Protein AF-A0A453SWU2-F1 (afdb_monomer_lite)

Secondary structure (DSSP, 8-state):
-HHHHHHHHHHTT--EEEEEEEEE-TT--EEEEEEEEEE-TTS-EEE---EEEE-S---HHHHHHHHHHHHHHTT--GGGEEEEEEE-TTGGGSSSSSS-----TT------SS---------

Sequence (123 aa):
LKVRKHIREEIRDSKFSILVDETCDVAKREQMALVPRFVDEYRILQERFFALIHVTNTKAATLKEVLSSLLSKHAFDVQNLRGQGYDGASNMRGSSMACKLFFLENVHMRIMSTAMLIACNLR

pLDDT: mean 71.84, std 23.85, range [27.28, 93.0]

Structure (mmCIF, N/CA/C/O backbone):
data_AF-A0A453SWU2-F1
#
_entry.id   AF-A0A453SWU2-F1
#
loop_
_atom_site.group_PDB
_atom_site.id
_atom_site.type_symbol
_atom_site.label_atom_id
_atom_site.label_alt_id
_atom_site.label_comp_id
_atom_site.label_asym_id
_atom_site.label_entity_id
_atom_site.label_seq_id
_atom_site.pdbx_PDB_ins_code
_atom_site.Cartn_x
_atom_site.Cartn_y
_atom_site.Cartn_z
_atom_site.occupancy
_atom_site.B_iso_or_equiv
_atom_site.auth_seq_id
_atom_site.auth_comp_id
_atom_site.auth_asym_id
_atom_site.auth_atom_id
_atom_site.pdbx_PDB_model_num
ATOM 1 N N . LEU A 1 1 ? -13.376 3.000 -10.510 1.00 56.94 1 LEU A N 1
ATOM 2 C CA . LEU A 1 1 ? -13.354 4.106 -9.515 1.00 56.94 1 LEU A CA 1
ATOM 3 C C . LEU A 1 1 ? -14.086 3.771 -8.209 1.00 56.94 1 LEU A C 1
ATOM 5 O O . LEU A 1 1 ? -13.529 4.070 -7.163 1.00 56.94 1 LEU A O 1
ATOM 9 N N . LYS A 1 2 ? -15.260 3.113 -8.232 1.00 79.75 2 LYS A N 1
ATOM 10 C CA . LYS A 1 2 ? -16.042 2.802 -7.013 1.00 79.75 2 LYS A CA 1
ATOM 11 C C . LYS A 1 2 ? -15.305 1.927 -5.980 1.00 79.75 2 LYS A C 1
ATOM 13 O O . LYS A 1 2 ? -15.315 2.261 -4.806 1.00 79.75 2 LYS A O 1
ATOM 18 N N . VAL A 1 3 ? -14.595 0.882 -6.419 1.00 87.56 3 VAL A N 1
ATOM 19 C CA . VAL A 1 3 ? -13.926 -0.080 -5.513 1.00 87.56 3 VAL A CA 1
ATOM 20 C C . VAL A 1 3 ? -12.805 0.555 -4.685 1.00 87.56 3 VAL A C 1
ATOM 22 O O . VAL A 1 3 ? -12.779 0.403 -3.474 1.00 87.56 3 VAL A O 1
ATOM 25 N N . ARG A 1 4 ? -11.902 1.330 -5.303 1.00 90.62 4 ARG A N 1
ATOM 26 C CA . ARG A 1 4 ? -10.801 1.987 -4.567 1.00 90.62 4 ARG A CA 1
ATOM 27 C C . ARG A 1 4 ? -11.307 2.985 -3.530 1.00 90.62 4 ARG A C 1
ATOM 29 O O . ARG A 1 4 ? -10.729 3.089 -2.455 1.00 90.62 4 ARG A O 1
ATOM 36 N N . LYS A 1 5 ? -12.383 3.709 -3.858 1.00 90.81 5 LYS A N 1
ATOM 37 C CA . LYS A 1 5 ? -13.029 4.626 -2.917 1.00 90.81 5 LYS A CA 1
ATOM 38 C C . LYS A 1 5 ? -13.641 3.854 -1.748 1.00 90.81 5 LYS A C 1
ATOM 40 O O . LYS A 1 5 ? -13.410 4.235 -0.612 1.00 90.81 5 LYS A O 1
ATOM 45 N N . HIS A 1 6 ? -14.316 2.740 -2.030 1.00 92.19 6 HIS A N 1
ATOM 46 C CA . HIS A 1 6 ? -14.879 1.867 -1.003 1.00 92.19 6 HIS A CA 1
ATOM 47 C C . HIS A 1 6 ? -13.803 1.307 -0.064 1.00 92.19 6 HIS A C 1
ATOM 49 O O . HIS A 1 6 ? -13.915 1.473 1.140 1.00 92.19 6 HIS A O 1
ATOM 55 N N . ILE A 1 7 ? -12.696 0.778 -0.598 1.00 92.19 7 ILE A N 1
ATOM 56 C CA . ILE A 1 7 ? -11.573 0.294 0.226 1.00 92.19 7 ILE A CA 1
ATOM 57 C C . ILE A 1 7 ? -11.006 1.427 1.095 1.00 92.19 7 ILE A C 1
ATOM 59 O O . ILE A 1 7 ? -10.704 1.232 2.269 1.00 92.19 7 ILE A O 1
ATOM 63 N N . ARG A 1 8 ? -10.877 2.643 0.547 1.00 93.00 8 ARG A N 1
ATOM 64 C CA . ARG A 1 8 ? -10.431 3.804 1.328 1.00 93.00 8 ARG A CA 1
ATOM 65 C C . ARG A 1 8 ? -11.417 4.153 2.451 1.00 93.00 8 ARG A C 1
ATOM 67 O O . ARG A 1 8 ? -10.964 4.506 3.539 1.00 93.00 8 ARG A O 1
ATOM 74 N N . GLU A 1 9 ? -12.719 4.055 2.192 1.00 92.25 9 GLU A N 1
ATOM 75 C CA . GLU A 1 9 ? -13.813 4.267 3.154 1.00 92.25 9 GLU A CA 1
ATOM 76 C C . GLU A 1 9 ? -13.955 3.135 4.185 1.00 92.25 9 GLU A C 1
ATOM 78 O O . GLU A 1 9 ? -14.467 3.391 5.272 1.00 92.25 9 GLU A O 1
ATOM 83 N N . GLU A 1 10 ? -13.506 1.916 3.877 1.00 92.56 10 GLU A N 1
ATOM 84 C CA . GLU A 1 10 ? -13.354 0.823 4.850 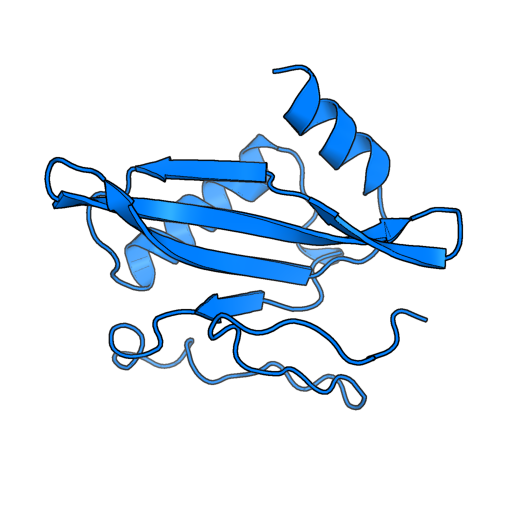1.00 92.56 10 GLU A CA 1
ATOM 85 C C . GLU A 1 10 ? -12.199 1.136 5.816 1.00 92.56 10 GLU A C 1
ATOM 87 O O . GLU A 1 10 ? -12.336 0.973 7.024 1.00 92.56 10 GLU A O 1
ATOM 92 N N . ILE A 1 11 ? -11.077 1.648 5.295 1.00 92.75 11 ILE A N 1
ATOM 93 C CA . ILE A 1 11 ? -9.873 1.940 6.091 1.00 92.75 11 ILE A CA 1
ATOM 94 C C . ILE A 1 11 ? -10.044 3.192 6.960 1.00 92.75 11 ILE A C 1
ATOM 96 O O . ILE A 1 11 ? -9.592 3.206 8.099 1.00 92.75 11 ILE A O 1
ATOM 100 N N . ARG A 1 12 ? -10.679 4.255 6.445 1.00 90.06 12 ARG A N 1
ATOM 101 C CA . ARG A 1 12 ? -10.882 5.541 7.155 1.00 90.06 12 ARG A CA 1
ATOM 102 C C . ARG A 1 12 ? -9.598 6.047 7.835 1.00 90.06 12 ARG A C 1
ATOM 104 O O . ARG A 1 12 ? -8.589 6.244 7.163 1.00 90.06 12 ARG A O 1
ATOM 111 N N . ASP A 1 13 ? -9.614 6.228 9.146 1.00 88.94 13 ASP A N 1
ATOM 112 C CA . ASP A 1 13 ? -8.459 6.678 9.924 1.00 88.94 13 ASP A CA 1
ATOM 113 C C . ASP A 1 13 ? -7.818 5.529 10.716 1.00 88.94 13 ASP A C 1
ATOM 115 O O . ASP A 1 13 ? -6.964 5.744 11.579 1.00 88.94 13 ASP A O 1
ATOM 119 N N . SER A 1 14 ? -8.213 4.287 10.415 1.00 90.12 14 SER A N 1
ATOM 120 C CA . SER A 1 14 ? -7.624 3.098 11.012 1.00 90.12 14 SER A CA 1
ATOM 121 C C . SER A 1 14 ? -6.161 2.969 10.614 1.00 90.12 14 SER A C 1
ATOM 123 O O . SER A 1 14 ? -5.733 3.307 9.507 1.00 90.12 14 SER A O 1
ATOM 125 N N . LYS A 1 15 ? -5.377 2.426 11.541 1.00 90.81 15 LYS A N 1
ATOM 126 C CA . LYS A 1 15 ? -3.988 2.070 11.279 1.00 90.81 15 LYS A CA 1
ATOM 127 C C . LYS A 1 15 ? -3.942 0.907 10.288 1.00 90.81 15 LYS A C 1
ATOM 129 O O . LYS A 1 15 ? -4.710 -0.046 10.406 1.00 90.81 15 LYS A O 1
ATOM 134 N N . PHE A 1 16 ? -3.034 0.986 9.323 1.00 90.62 16 PHE A N 1
ATOM 135 C CA . PHE A 1 16 ? -2.912 -0.012 8.263 1.00 90.62 16 PHE A CA 1
ATOM 136 C C . PHE A 1 16 ? -1.446 -0.294 7.943 1.00 90.62 16 PHE A C 1
ATOM 138 O O . PHE A 1 16 ? -0.560 0.518 8.212 1.00 90.62 16 PHE A O 1
ATOM 145 N N . SER A 1 17 ? -1.178 -1.452 7.359 1.00 91.62 17 SER A N 1
ATOM 146 C CA . SER A 1 17 ? 0.073 -1.751 6.673 1.00 91.62 17 SER A CA 1
ATOM 147 C C . SER A 1 17 ? -0.192 -1.954 5.188 1.00 91.62 17 SER A C 1
ATOM 149 O O . SER A 1 17 ? -1.339 -2.054 4.750 1.00 91.62 17 SER A O 1
ATOM 151 N N . ILE A 1 18 ? 0.868 -1.969 4.394 1.00 88.56 18 ILE A N 1
ATOM 152 C CA . ILE A 1 18 ? 0.779 -2.255 2.965 1.00 88.56 18 ILE A CA 1
ATOM 153 C C . ILE A 1 18 ? 1.649 -3.444 2.612 1.00 88.56 18 ILE A C 1
ATOM 155 O O . ILE A 1 18 ? 2.726 -3.634 3.176 1.00 88.56 18 ILE A O 1
ATOM 159 N N . LEU A 1 19 ? 1.170 -4.212 1.651 1.00 88.19 19 LEU A N 1
ATOM 160 C CA . LEU A 1 19 ? 1.892 -5.285 1.001 1.00 88.19 19 LEU A CA 1
ATOM 161 C C . LEU A 1 19 ? 2.073 -4.863 -0.453 1.00 88.19 19 LEU A C 1
ATOM 163 O O . LEU A 1 19 ? 1.117 -4.438 -1.110 1.00 88.19 19 LEU A O 1
ATOM 167 N N . VAL A 1 20 ? 3.314 -4.906 -0.908 1.00 84.19 20 VAL A N 1
ATOM 168 C CA . VAL A 1 20 ? 3.730 -4.504 -2.241 1.00 84.19 20 VAL A CA 1
ATOM 169 C C . VAL A 1 20 ? 4.376 -5.709 -2.900 1.00 84.19 20 VAL A C 1
ATOM 171 O O . VAL A 1 20 ? 5.257 -6.334 -2.316 1.00 84.19 20 VAL A O 1
ATOM 174 N N . ASP A 1 21 ? 3.923 -6.030 -4.101 1.00 83.25 21 ASP A N 1
ATOM 175 C CA . ASP A 1 21 ? 4.437 -7.160 -4.868 1.00 83.25 21 ASP A CA 1
ATOM 176 C C . ASP A 1 21 ? 4.882 -6.692 -6.254 1.00 83.25 21 ASP A C 1
ATOM 178 O O . ASP A 1 21 ? 4.234 -5.839 -6.874 1.00 83.25 21 ASP A O 1
ATOM 182 N N . GLU A 1 22 ? 6.014 -7.218 -6.705 1.00 82.00 22 GLU A N 1
ATOM 183 C CA . GLU A 1 22 ? 6.603 -6.953 -8.013 1.00 82.00 22 GLU A CA 1
ATOM 184 C C . GLU A 1 22 ? 6.200 -8.078 -8.969 1.00 82.00 22 GLU A C 1
ATOM 186 O O . GLU A 1 22 ? 6.452 -9.254 -8.725 1.00 82.00 22 GLU A O 1
ATOM 191 N N . THR A 1 23 ? 5.582 -7.733 -10.094 1.00 77.50 23 THR A N 1
ATOM 192 C CA . THR A 1 23 ? 5.146 -8.721 -11.084 1.00 77.50 23 THR A CA 1
ATOM 193 C C . THR A 1 23 ? 5.374 -8.213 -12.500 1.00 77.50 23 THR A C 1
ATOM 195 O O . THR A 1 23 ? 5.690 -7.044 -12.705 1.00 77.50 23 THR A O 1
ATOM 198 N N . CYS A 1 24 ? 5.219 -9.076 -13.500 1.00 79.31 24 CYS A N 1
ATOM 199 C CA . CYS A 1 24 ? 5.320 -8.685 -14.899 1.00 79.31 24 CYS A CA 1
ATOM 200 C C . CYS A 1 24 ? 4.126 -9.201 -15.703 1.00 79.31 24 CYS A C 1
ATOM 202 O O . CYS A 1 24 ? 3.590 -10.279 -15.443 1.00 79.31 24 CYS A O 1
AT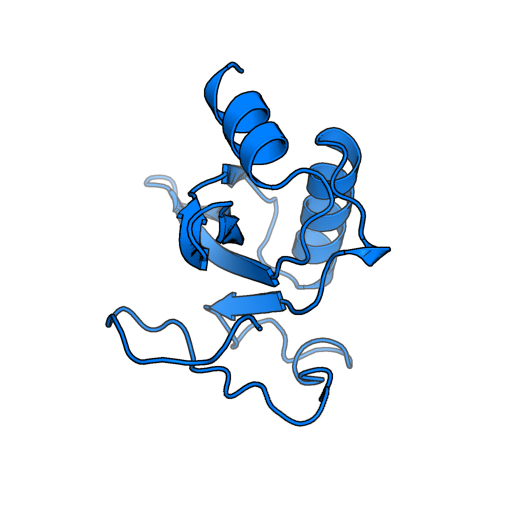OM 204 N N . ASP A 1 25 ? 3.689 -8.408 -16.680 1.00 78.56 25 ASP A N 1
ATOM 205 C CA . ASP A 1 25 ? 2.592 -8.799 -17.562 1.00 78.56 25 ASP A CA 1
ATOM 206 C C . ASP A 1 25 ? 3.041 -9.799 -18.646 1.00 78.56 25 ASP A C 1
ATOM 208 O O . ASP A 1 25 ? 4.218 -10.136 -18.790 1.00 78.56 25 ASP A O 1
ATOM 212 N N . VAL A 1 26 ? 2.093 -10.257 -19.471 1.00 79.69 26 VAL A N 1
ATOM 213 C CA . VAL A 1 26 ? 2.364 -11.185 -20.589 1.00 79.69 26 VAL A CA 1
ATOM 214 C C . VAL A 1 26 ? 3.368 -10.638 -21.614 1.00 79.69 26 VAL A C 1
ATOM 216 O O . VAL A 1 26 ? 3.977 -11.411 -22.351 1.00 79.69 26 VAL A O 1
ATOM 219 N N . ALA A 1 27 ? 3.560 -9.317 -21.658 1.00 82.94 27 ALA A N 1
ATOM 220 C CA . ALA A 1 27 ? 4.523 -8.634 -22.513 1.00 82.94 27 ALA A CA 1
ATOM 221 C C . ALA A 1 27 ? 5.855 -8.341 -21.789 1.00 82.94 27 ALA A C 1
ATOM 223 O O . ALA A 1 27 ? 6.682 -7.601 -22.325 1.00 82.94 27 ALA A O 1
ATOM 224 N N . LYS A 1 28 ? 6.077 -8.933 -20.604 1.00 81.31 28 LYS A N 1
ATOM 225 C CA . LYS A 1 28 ? 7.254 -8.755 -19.736 1.00 81.31 28 LYS A CA 1
ATOM 226 C C . LYS A 1 28 ? 7.461 -7.312 -19.269 1.00 81.31 28 LYS A C 1
ATOM 228 O O . LYS A 1 28 ? 8.594 -6.883 -19.061 1.00 81.31 28 LYS A O 1
ATOM 233 N N . ARG A 1 29 ? 6.383 -6.539 -19.129 1.00 83.62 29 ARG A N 1
ATOM 234 C CA . ARG A 1 29 ? 6.447 -5.189 -18.558 1.00 83.62 29 ARG A CA 1
ATOM 235 C C . ARG A 1 29 ? 6.274 -5.264 -17.055 1.00 83.62 29 ARG A C 1
ATOM 237 O O . ARG A 1 29 ? 5.342 -5.902 -16.575 1.00 83.62 29 ARG A O 1
ATOM 244 N N . GLU A 1 30 ? 7.140 -4.555 -16.346 1.00 84.94 30 GLU A N 1
ATOM 245 C CA . GLU A 1 30 ? 7.138 -4.499 -14.889 1.00 84.94 30 GLU A CA 1
ATOM 246 C C . GLU A 1 30 ? 5.862 -3.838 -14.345 1.00 84.94 30 GLU A C 1
ATOM 248 O O . GLU A 1 30 ? 5.345 -2.840 -14.870 1.00 84.94 30 GLU A O 1
ATOM 253 N N . GLN A 1 31 ? 5.356 -4.400 -13.258 1.00 84.88 31 GLN A N 1
ATOM 254 C CA . GLN A 1 31 ? 4.167 -3.968 -12.548 1.00 84.88 31 GLN A CA 1
ATOM 255 C C . GLN A 1 31 ? 4.381 -4.066 -11.036 1.00 84.88 31 GLN A C 1
ATOM 257 O O . GLN A 1 31 ? 5.151 -4.879 -10.538 1.00 84.88 31 GLN A O 1
ATOM 262 N N . MET A 1 32 ? 3.652 -3.231 -10.304 1.00 85.88 32 MET A N 1
ATOM 263 C CA . MET A 1 32 ? 3.617 -3.206 -8.850 1.00 85.88 32 MET A CA 1
ATOM 264 C C . MET A 1 32 ? 2.173 -3.375 -8.382 1.00 85.88 32 MET A C 1
ATOM 266 O O . MET A 1 32 ? 1.305 -2.568 -8.740 1.00 85.88 32 MET A O 1
ATOM 270 N N . ALA A 1 33 ? 1.913 -4.402 -7.580 1.00 87.62 33 ALA A N 1
ATOM 271 C CA . ALA A 1 33 ? 0.648 -4.578 -6.885 1.00 87.62 33 ALA A CA 1
ATOM 272 C C . ALA A 1 33 ? 0.704 -3.922 -5.498 1.00 87.62 33 ALA A C 1
ATOM 274 O O . ALA A 1 33 ? 1.724 -3.974 -4.819 1.00 87.62 33 ALA A O 1
ATOM 2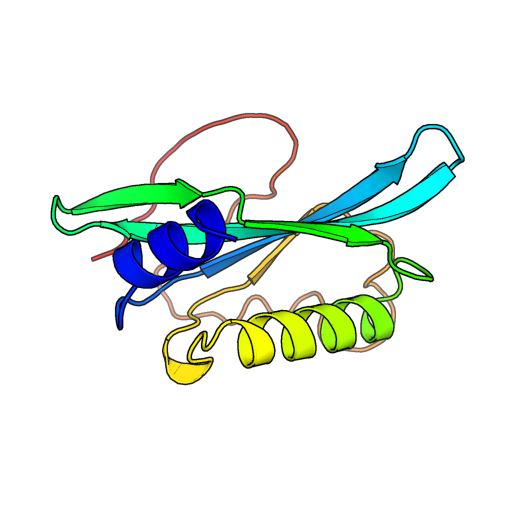75 N N . LEU A 1 34 ? -0.401 -3.306 -5.074 1.00 89.25 34 LEU A N 1
ATOM 276 C CA . LEU A 1 34 ? -0.580 -2.756 -3.733 1.00 89.25 34 LEU A CA 1
ATOM 277 C C . LEU A 1 34 ? -1.797 -3.393 -3.065 1.00 89.25 34 LEU A C 1
ATOM 279 O O . LEU A 1 34 ? -2.915 -3.326 -3.591 1.00 89.25 34 LEU A O 1
ATOM 283 N N . VAL A 1 35 ? -1.584 -3.914 -1.861 1.00 89.81 35 VAL A N 1
ATOM 284 C CA . VAL A 1 35 ? -2.614 -4.508 -1.010 1.00 89.81 35 VAL A CA 1
ATOM 285 C C . VAL A 1 35 ? -2.516 -3.904 0.397 1.00 89.81 35 VAL A C 1
ATOM 287 O O . VAL A 1 35 ? -1.623 -4.265 1.165 1.00 89.81 35 VAL A O 1
ATOM 290 N N . PRO A 1 36 ? -3.397 -2.960 0.771 1.00 92.06 36 PRO A N 1
ATOM 291 C CA . PRO A 1 36 ? -3.537 -2.528 2.152 1.00 92.06 36 PRO A CA 1
ATOM 292 C C . PRO A 1 36 ? -4.075 -3.656 3.034 1.00 92.06 36 PRO A C 1
ATOM 294 O O . PRO A 1 36 ? -5.001 -4.381 2.657 1.00 92.06 36 PRO A O 1
ATOM 297 N N . ARG A 1 37 ? -3.509 -3.746 4.234 1.00 92.31 37 ARG A N 1
ATOM 298 C CA . ARG A 1 37 ? -3.874 -4.672 5.298 1.00 92.31 37 ARG A CA 1
ATOM 299 C C . ARG A 1 37 ? -4.277 -3.873 6.533 1.00 92.31 37 ARG A C 1
ATOM 301 O O . ARG A 1 37 ? -3.498 -3.058 7.024 1.00 92.31 37 ARG A O 1
ATOM 308 N N . PHE A 1 38 ? -5.491 -4.074 7.025 1.00 90.81 38 PHE A N 1
ATOM 309 C CA . PHE A 1 38 ? -6.076 -3.266 8.100 1.00 90.81 38 PHE A CA 1
ATOM 310 C C . PHE A 1 38 ? -7.086 -4.077 8.912 1.00 90.81 38 PHE A C 1
ATOM 312 O O . PHE A 1 38 ? -7.425 -5.196 8.538 1.00 90.81 38 PHE A O 1
ATOM 319 N N . VAL A 1 39 ? -7.553 -3.527 10.032 1.00 88.75 39 VAL A N 1
ATOM 320 C CA . VAL A 1 39 ? -8.692 -4.090 10.770 1.00 88.75 39 VAL A CA 1
ATOM 321 C C . VAL A 1 39 ? -9.945 -3.339 10.395 1.00 88.75 39 VAL A C 1
ATOM 323 O O . VAL A 1 39 ? -9.942 -2.106 10.418 1.00 88.75 39 VAL A O 1
ATOM 326 N N . ASP A 1 40 ? -11.007 -4.071 10.096 1.00 89.38 40 ASP A N 1
ATOM 327 C CA . ASP A 1 40 ? -12.330 -3.483 9.943 1.00 89.38 40 ASP A CA 1
ATOM 328 C C . ASP A 1 40 ? -13.014 -3.181 11.292 1.00 89.38 40 ASP A C 1
ATOM 330 O O . ASP A 1 40 ? -12.485 -3.410 12.384 1.00 89.38 40 ASP A O 1
ATOM 334 N N . GLU A 1 41 ? -14.232 -2.650 11.215 1.00 88.69 41 GLU A N 1
ATOM 335 C CA . GLU A 1 41 ? -15.064 -2.336 12.380 1.00 88.69 41 GLU A CA 1
ATOM 336 C C . GLU A 1 41 ? -15.434 -3.568 13.228 1.00 88.69 41 GLU A C 1
ATOM 338 O O . GLU A 1 41 ? -15.687 -3.438 14.427 1.00 88.69 41 GLU A O 1
ATOM 343 N N . TYR A 1 42 ? -15.395 -4.770 12.643 1.00 90.44 42 TYR A N 1
ATOM 344 C CA . TYR A 1 42 ? -15.682 -6.044 13.308 1.00 90.44 42 TYR A CA 1
ATOM 345 C C . TYR A 1 42 ? -14.442 -6.673 13.948 1.00 90.44 42 TYR A C 1
ATOM 347 O O . TYR A 1 42 ? -14.498 -7.801 14.438 1.00 90.44 42 TYR A O 1
ATOM 355 N N . ARG A 1 43 ? -13.323 -5.941 13.985 1.00 85.62 43 ARG A N 1
ATOM 356 C CA . ARG A 1 43 ? -12.029 -6.414 14.487 1.00 85.62 43 ARG A CA 1
ATOM 357 C C . ARG A 1 43 ? -11.429 -7.560 13.668 1.00 85.62 43 ARG A C 1
ATOM 359 O O . ARG A 1 43 ? -10.607 -8.322 14.181 1.00 85.62 43 ARG A O 1
ATOM 366 N N . ILE A 1 44 ? -11.817 -7.681 12.401 1.00 88.31 44 ILE A N 1
ATOM 367 C CA . ILE A 1 44 ? -11.315 -8.709 11.495 1.00 88.31 44 ILE A CA 1
ATOM 368 C C . ILE A 1 44 ? -10.208 -8.110 10.633 1.00 88.31 44 ILE A C 1
ATOM 370 O O . ILE A 1 44 ? -10.318 -7.006 10.098 1.00 88.31 44 ILE A O 1
ATOM 374 N N . LEU A 1 45 ? -9.115 -8.859 10.511 1.00 86.69 45 LEU A N 1
ATOM 375 C CA . LEU A 1 45 ? -8.030 -8.541 9.598 1.00 86.69 45 LEU A CA 1
ATOM 376 C C . LEU A 1 45 ? -8.531 -8.637 8.151 1.00 86.69 45 LEU A C 1
ATOM 378 O O . LEU A 1 45 ? -8.887 -9.718 7.686 1.00 86.69 45 LEU A O 1
ATOM 382 N N . GLN A 1 46 ? -8.491 -7.520 7.436 1.00 91.31 46 GLN A N 1
ATOM 383 C CA . GLN A 1 46 ? -8.825 -7.425 6.023 1.00 91.31 46 GLN A CA 1
ATOM 384 C C . GLN A 1 46 ? -7.573 -7.159 5.191 1.00 91.31 46 GLN A C 1
ATOM 386 O O . GLN A 1 46 ? -6.724 -6.337 5.541 1.00 91.31 46 GLN A O 1
ATOM 391 N N . GLU A 1 47 ? -7.499 -7.827 4.045 1.00 90.62 47 GLU A N 1
ATOM 392 C CA . GLU A 1 47 ? -6.524 -7.581 2.986 1.00 90.62 47 GLU A CA 1
ATOM 393 C C . GLU A 1 47 ? -7.314 -7.270 1.712 1.00 90.62 47 GLU A C 1
ATOM 395 O O . GLU A 1 47 ? -8.170 -8.049 1.285 1.00 90.62 47 GLU A O 1
ATOM 400 N N . ARG A 1 48 ? -7.091 -6.090 1.125 1.00 91.50 48 ARG A N 1
ATOM 401 C CA . ARG A 1 48 ? -7.861 -5.623 -0.037 1.00 91.50 48 ARG A CA 1
ATOM 402 C C . ARG A 1 48 ? -6.928 -5.311 -1.190 1.00 91.50 48 ARG A C 1
ATOM 404 O O . ARG A 1 48 ? -6.106 -4.408 -1.092 1.00 91.50 48 ARG A O 1
ATOM 411 N N . PHE A 1 49 ? -7.078 -6.008 -2.313 1.00 90.25 49 PHE A N 1
ATOM 412 C CA . PHE A 1 49 ? -6.358 -5.632 -3.524 1.00 90.25 49 PHE A CA 1
ATOM 413 C C . PHE A 1 49 ? -6.781 -4.228 -3.970 1.00 90.25 49 PHE A C 1
ATOM 415 O O . PHE A 1 49 ? -7.957 -3.972 -4.235 1.00 90.25 49 PHE A O 1
ATOM 422 N N . PHE A 1 50 ? -5.818 -3.311 -4.044 1.00 91.50 50 PHE A N 1
ATOM 423 C CA . PHE A 1 50 ? -6.102 -1.899 -4.272 1.00 91.50 50 PHE A CA 1
ATOM 424 C C . PHE A 1 50 ? -5.736 -1.448 -5.684 1.00 91.50 50 PHE A C 1
ATOM 426 O O . PHE A 1 50 ? -6.520 -0.772 -6.370 1.00 91.50 50 PHE A O 1
ATOM 433 N N . ALA A 1 51 ? -4.534 -1.804 -6.135 1.00 89.62 51 ALA A N 1
ATOM 434 C CA . ALA A 1 51 ? -4.047 -1.416 -7.446 1.00 89.62 51 ALA A CA 1
ATOM 435 C C . ALA A 1 51 ? -2.986 -2.380 -7.974 1.00 89.62 51 ALA A C 1
ATOM 437 O O . ALA A 1 51 ? -2.195 -2.912 -7.208 1.00 89.62 51 ALA A O 1
ATOM 438 N N . LEU A 1 52 ? -2.951 -2.509 -9.299 1.00 88.19 52 LEU A N 1
ATOM 439 C CA . LEU A 1 52 ? -1.828 -3.023 -10.074 1.00 88.19 52 LEU A CA 1
ATOM 440 C C . LEU A 1 52 ? -1.410 -1.901 -11.023 1.00 88.19 52 LEU A C 1
ATOM 442 O O . LEU A 1 52 ? -2.261 -1.320 -11.706 1.00 88.19 52 LEU A O 1
ATOM 446 N N . ILE A 1 53 ? -0.140 -1.521 -10.978 1.00 89.00 53 ILE A N 1
ATOM 447 C CA . ILE A 1 53 ? 0.371 -0.309 -11.621 1.00 89.00 53 ILE A CA 1
ATOM 448 C C . ILE A 1 53 ? 1.575 -0.682 -12.458 1.00 89.00 53 ILE A C 1
ATOM 450 O O . ILE A 1 53 ? 2.500 -1.299 -11.950 1.00 89.00 53 ILE A O 1
ATOM 454 N N . HIS A 1 54 ? 1.586 -0.265 -13.719 1.00 89.00 54 HIS A N 1
ATOM 455 C CA . HIS A 1 54 ? 2.782 -0.383 -14.541 1.00 89.00 54 HIS A CA 1
ATOM 456 C C . HIS A 1 54 ? 3.872 0.549 -14.024 1.00 89.00 54 HIS A C 1
ATOM 458 O O . HIS A 1 54 ? 3.640 1.746 -13.836 1.00 89.00 54 HIS A O 1
ATOM 464 N N . VAL A 1 55 ? 5.062 -0.006 -13.835 1.00 86.94 55 VAL A N 1
ATOM 465 C CA . VAL A 1 55 ? 6.256 0.739 -13.445 1.00 86.94 55 VAL A CA 1
ATOM 466 C C . VAL A 1 55 ? 7.293 0.617 -14.550 1.00 86.94 55 VAL A C 1
ATOM 468 O O . VAL A 1 55 ? 7.308 -0.342 -15.315 1.00 86.94 55 VAL A O 1
ATOM 471 N N . THR A 1 56 ? 8.156 1.619 -14.680 1.00 87.12 56 THR A N 1
ATOM 472 C CA . THR A 1 56 ? 9.201 1.592 -15.714 1.00 87.12 56 THR A CA 1
ATOM 473 C C . THR A 1 56 ? 10.296 0.580 -15.391 1.00 87.12 56 THR A C 1
ATOM 475 O O . THR A 1 56 ? 10.978 0.108 -16.293 1.00 87.12 56 THR A O 1
ATOM 478 N N . ASN A 1 57 ? 10.490 0.281 -14.106 1.00 81.38 57 ASN A N 1
ATOM 479 C CA . ASN A 1 57 ? 11.401 -0.726 -13.581 1.00 81.38 57 ASN A CA 1
ATOM 480 C C . ASN A 1 57 ? 11.051 -1.024 -12.109 1.00 81.38 57 ASN A C 1
ATOM 482 O O . ASN A 1 57 ? 10.379 -0.224 -11.456 1.00 81.38 57 ASN A O 1
ATOM 486 N N . THR A 1 58 ? 11.568 -2.131 -11.580 1.00 77.44 58 THR A N 1
ATOM 487 C CA . THR A 1 58 ? 11.393 -2.573 -10.185 1.00 77.44 58 THR A CA 1
ATOM 488 C C . THR A 1 58 ? 12.493 -2.082 -9.236 1.00 77.44 58 THR A C 1
ATOM 490 O O . THR A 1 58 ? 12.742 -2.657 -8.179 1.00 77.44 58 THR A O 1
ATOM 493 N N . LYS A 1 59 ? 13.203 -0.996 -9.570 1.00 80.12 59 LYS A N 1
ATOM 494 C CA . LYS A 1 59 ? 14.177 -0.421 -8.631 1.00 80.12 59 LYS A CA 1
ATOM 495 C C . LYS A 1 59 ? 13.438 0.217 -7.460 1.00 80.12 59 LYS A C 1
ATOM 497 O O . LYS A 1 59 ? 12.446 0.924 -7.645 1.00 80.12 59 LYS A O 1
ATOM 502 N N . ALA A 1 60 ? 14.011 0.080 -6.266 1.00 76.94 60 ALA A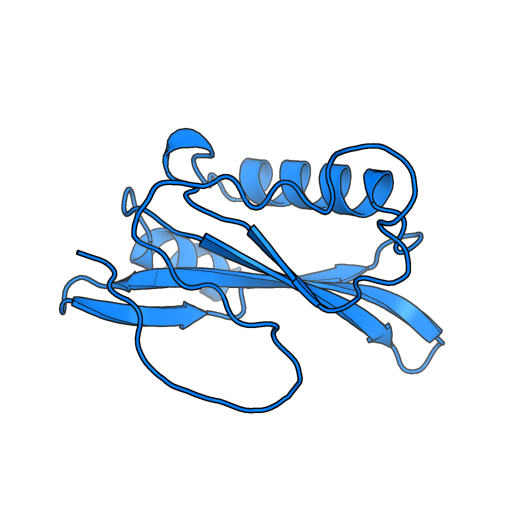 N 1
ATOM 503 C CA . ALA A 1 60 ? 13.450 0.609 -5.022 1.00 76.94 60 ALA A CA 1
ATOM 504 C C . ALA A 1 60 ? 13.044 2.096 -5.105 1.00 76.94 60 ALA A C 1
ATOM 506 O O . ALA A 1 60 ? 11.999 2.481 -4.586 1.00 76.94 60 ALA A O 1
ATOM 507 N N . ALA A 1 61 ? 13.838 2.934 -5.785 1.00 81.06 61 ALA A N 1
ATOM 508 C CA . ALA A 1 61 ? 13.527 4.355 -5.964 1.00 81.06 61 ALA A CA 1
ATOM 509 C C . ALA A 1 61 ? 12.229 4.572 -6.761 1.00 81.06 61 ALA A C 1
ATOM 511 O O . ALA A 1 61 ? 11.348 5.303 -6.312 1.00 81.06 61 ALA A O 1
ATOM 512 N N . THR A 1 62 ? 12.078 3.880 -7.895 1.00 83.75 62 THR A N 1
ATOM 513 C CA . THR A 1 62 ? 10.883 3.966 -8.743 1.00 83.75 62 THR A CA 1
ATOM 514 C C . THR A 1 62 ? 9.649 3.443 -8.010 1.00 83.75 62 THR A C 1
ATOM 516 O O . THR A 1 62 ? 8.617 4.112 -8.005 1.00 83.75 62 THR A O 1
ATOM 519 N N . LEU A 1 63 ? 9.754 2.303 -7.321 1.00 83.00 63 LEU A N 1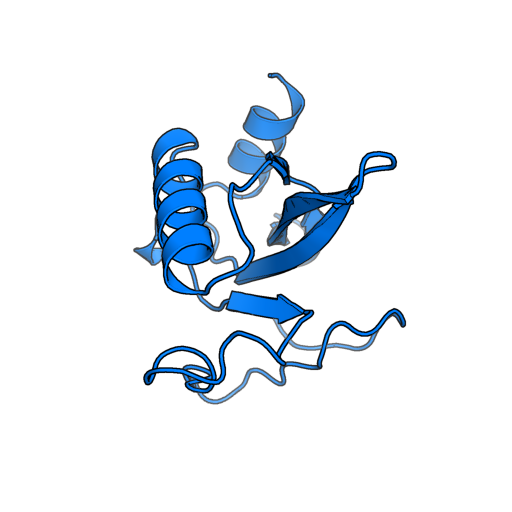
ATOM 520 C CA . LEU A 1 63 ? 8.640 1.747 -6.544 1.00 83.00 63 LEU A CA 1
ATOM 521 C C . LEU A 1 63 ? 8.207 2.689 -5.415 1.00 83.00 63 LEU A C 1
ATOM 523 O O . LEU A 1 63 ? 7.015 2.943 -5.243 1.00 83.00 63 LEU A O 1
ATOM 527 N N . LYS A 1 64 ? 9.163 3.282 -4.691 1.00 84.56 64 LYS A N 1
ATOM 528 C CA . LYS A 1 64 ? 8.884 4.241 -3.614 1.00 84.56 64 LYS A CA 1
ATOM 529 C C . LYS A 1 64 ? 8.168 5.490 -4.125 1.00 84.56 64 LYS A C 1
ATOM 531 O O . LYS A 1 64 ? 7.218 5.947 -3.486 1.00 84.56 64 LYS A O 1
ATOM 536 N N . GLU A 1 65 ? 8.614 6.057 -5.241 1.00 87.62 65 GLU A N 1
ATOM 537 C CA . GLU A 1 65 ? 7.985 7.237 -5.844 1.00 87.62 65 GLU A CA 1
ATOM 538 C C . GLU A 1 65 ? 6.553 6.938 -6.294 1.00 87.62 65 GLU A C 1
ATOM 540 O O . GLU A 1 65 ? 5.623 7.669 -5.942 1.00 87.62 65 GLU A O 1
ATOM 545 N N . VAL A 1 66 ? 6.359 5.823 -7.004 1.00 89.00 66 VAL A N 1
ATOM 546 C CA . VAL A 1 66 ? 5.038 5.382 -7.469 1.00 89.00 66 VAL A CA 1
ATOM 547 C C . VAL A 1 66 ? 4.108 5.116 -6.287 1.00 89.00 66 VAL A C 1
ATOM 549 O O . VAL A 1 66 ? 2.963 5.572 -6.296 1.00 89.00 66 VAL A O 1
ATOM 552 N N . LEU A 1 67 ? 4.594 4.443 -5.243 1.00 88.69 67 LEU A N 1
ATOM 553 C CA . LEU A 1 67 ? 3.830 4.175 -4.031 1.00 88.69 67 LEU A CA 1
ATOM 554 C C . LEU A 1 67 ? 3.433 5.474 -3.317 1.00 88.69 67 LEU A C 1
ATOM 556 O O . LEU A 1 67 ? 2.267 5.651 -2.972 1.00 88.69 67 LEU A O 1
ATOM 560 N N . SER A 1 68 ? 4.374 6.403 -3.136 1.00 89.00 68 SER A N 1
ATOM 561 C CA . SER A 1 68 ? 4.121 7.685 -2.459 1.00 89.00 68 SER A CA 1
ATOM 562 C C . SER A 1 68 ? 3.086 8.521 -3.214 1.00 89.00 68 SER A C 1
ATOM 564 O O . SER A 1 68 ? 2.163 9.078 -2.613 1.00 89.00 68 SER A O 1
ATOM 566 N N . SER A 1 69 ? 3.194 8.552 -4.545 1.00 91.38 69 SER A N 1
ATOM 567 C CA . SER A 1 69 ? 2.225 9.202 -5.429 1.00 91.38 69 SER A CA 1
ATOM 568 C C . SER A 1 69 ? 0.843 8.553 -5.327 1.00 91.38 69 SER A C 1
ATOM 570 O O . SER A 1 69 ? -0.167 9.246 -5.197 1.00 91.38 69 SER A O 1
ATOM 572 N N . LEU A 1 70 ? 0.778 7.219 -5.305 1.00 91.06 70 LEU A N 1
ATOM 573 C CA . LEU A 1 70 ? -0.477 6.481 -5.213 1.00 91.06 70 LEU A CA 1
ATOM 574 C C . LEU A 1 70 ? -1.187 6.684 -3.868 1.00 91.06 70 LEU A C 1
ATOM 576 O O . LEU A 1 70 ? -2.398 6.912 -3.856 1.00 91.06 70 LEU A O 1
ATOM 580 N N . LEU A 1 71 ? -0.451 6.618 -2.755 1.00 90.75 71 LEU A N 1
ATOM 581 C CA . LEU A 1 71 ? -0.999 6.852 -1.417 1.00 90.75 71 LEU A CA 1
ATOM 582 C C . LEU A 1 71 ? -1.566 8.271 -1.314 1.00 90.75 71 LEU A C 1
ATOM 584 O O . LEU A 1 71 ? -2.718 8.443 -0.915 1.00 90.75 71 LEU A O 1
ATOM 588 N N . SER A 1 72 ? -0.807 9.264 -1.787 1.00 91.06 72 SER A N 1
ATOM 589 C CA . SER A 1 72 ? -1.229 10.669 -1.805 1.00 91.06 72 SER A CA 1
ATOM 590 C C . SER A 1 72 ? -2.469 10.879 -2.679 1.00 91.06 72 SER A C 1
ATOM 592 O O . SER A 1 72 ? -3.451 11.478 -2.245 1.00 91.06 72 SER A O 1
ATOM 594 N N . LYS A 1 73 ? -2.479 10.312 -3.893 1.00 92.44 73 LYS A N 1
ATOM 595 C CA . LYS A 1 73 ? -3.602 10.396 -4.841 1.00 92.44 73 LYS A CA 1
ATOM 596 C C . LYS A 1 73 ? -4.901 9.817 -4.283 1.00 92.44 73 LYS A C 1
ATOM 598 O O . LYS A 1 73 ? -5.985 10.253 -4.668 1.00 92.44 73 LYS A O 1
ATOM 603 N N . HIS A 1 74 ? -4.800 8.816 -3.416 1.00 91.12 74 HIS A N 1
ATOM 604 C CA . HIS A 1 74 ? -5.946 8.141 -2.820 1.00 91.12 74 HIS A CA 1
ATOM 605 C C . HIS A 1 74 ? -6.204 8.546 -1.363 1.00 91.12 74 HIS A C 1
ATOM 607 O O . HIS A 1 74 ? -6.992 7.888 -0.687 1.00 91.12 74 HIS A O 1
ATOM 613 N N . ALA A 1 75 ? -5.597 9.649 -0.909 1.00 90.50 75 ALA A N 1
ATOM 614 C CA . ALA A 1 75 ? -5.780 10.224 0.421 1.00 90.50 75 ALA A CA 1
ATOM 615 C C . ALA A 1 75 ? -5.504 9.233 1.566 1.00 90.50 75 ALA A C 1
ATOM 617 O O . ALA A 1 75 ? -6.184 9.253 2.596 1.00 90.50 75 ALA A O 1
ATOM 618 N N . PHE A 1 76 ? -4.535 8.334 1.383 1.00 89.19 76 PHE A N 1
ATOM 619 C CA . PHE A 1 76 ? -4.004 7.539 2.482 1.00 89.19 76 PHE A CA 1
ATOM 620 C C . PHE A 1 76 ? -3.129 8.419 3.362 1.00 89.19 76 PHE A C 1
ATOM 622 O O . PHE A 1 76 ? -2.171 9.025 2.884 1.00 89.19 76 PHE A O 1
ATOM 629 N N . ASP A 1 77 ? -3.445 8.457 4.651 1.00 87.81 77 ASP A N 1
ATOM 630 C CA . ASP A 1 77 ? -2.617 9.164 5.614 1.00 87.81 77 ASP A CA 1
ATOM 631 C C . ASP A 1 77 ? -1.392 8.315 5.975 1.00 87.81 77 ASP A C 1
ATOM 633 O O . ASP A 1 77 ? -1.501 7.232 6.556 1.00 87.81 77 ASP A O 1
ATOM 637 N N . VAL A 1 78 ? -0.208 8.825 5.642 1.00 84.12 78 VAL A N 1
ATOM 638 C CA . VAL A 1 78 ? 1.073 8.181 5.952 1.00 84.12 78 VAL A CA 1
ATOM 639 C C . VAL A 1 78 ? 1.304 8.099 7.469 1.00 84.12 78 VAL A C 1
ATOM 641 O O . VAL A 1 78 ? 1.980 7.181 7.921 1.00 84.12 78 VAL A O 1
ATOM 644 N N . GLN A 1 79 ? 0.680 8.961 8.282 1.00 88.12 79 GLN A N 1
ATOM 645 C CA . GLN A 1 79 ? 0.723 8.873 9.753 1.00 88.12 79 GLN A CA 1
ATOM 646 C C . GLN A 1 79 ? -0.033 7.648 10.304 1.00 88.12 79 GLN A C 1
ATOM 648 O O . GLN A 1 79 ? 0.171 7.214 11.447 1.00 88.12 79 GLN A O 1
ATOM 653 N N . ASN A 1 80 ? -0.923 7.069 9.496 1.00 88.88 80 ASN A N 1
ATOM 654 C CA . ASN A 1 80 ? -1.653 5.845 9.819 1.00 88.88 80 ASN A CA 1
ATOM 655 C C . ASN A 1 80 ? -0.962 4.580 9.290 1.00 88.88 80 ASN A C 1
ATOM 657 O O . ASN A 1 80 ? -1.340 3.477 9.695 1.00 88.88 80 ASN A O 1
ATOM 661 N N . LEU A 1 81 ? 0.083 4.725 8.471 1.00 88.19 81 LEU A N 1
ATOM 662 C CA . LEU A 1 81 ? 0.872 3.612 7.958 1.00 88.19 81 LEU A CA 1
ATOM 663 C C . LEU A 1 81 ? 1.794 3.054 9.053 1.00 88.19 81 LEU A C 1
ATOM 665 O O . LEU A 1 81 ? 2.666 3.746 9.574 1.00 88.19 81 LEU A O 1
ATOM 669 N N . ARG A 1 82 ? 1.613 1.779 9.402 1.00 88.88 82 ARG A N 1
ATOM 670 C CA . ARG A 1 82 ? 2.370 1.087 10.461 1.00 88.88 82 ARG A CA 1
ATOM 671 C C . ARG A 1 82 ? 3.474 0.178 9.951 1.00 88.88 82 ARG A C 1
ATOM 673 O O . ARG A 1 82 ? 4.388 -0.136 10.703 1.00 88.88 82 ARG A O 1
ATOM 680 N N . GLY A 1 83 ? 3.399 -0.252 8.699 1.00 84.25 83 GLY A N 1
ATOM 681 C CA . GLY A 1 83 ? 4.373 -1.179 8.143 1.00 84.25 83 GLY A CA 1
ATOM 682 C C . GLY A 1 83 ? 4.224 -1.344 6.643 1.00 84.25 83 GLY A C 1
ATOM 683 O O . GLY A 1 83 ? 3.171 -1.054 6.074 1.00 84.25 83 GLY A O 1
ATOM 684 N N . GLN A 1 84 ? 5.299 -1.805 6.015 1.00 81.75 84 GLN A N 1
ATOM 685 C CA . GLN A 1 84 ? 5.369 -2.074 4.585 1.00 81.75 84 GLN A CA 1
ATOM 686 C C . GLN A 1 84 ? 6.053 -3.432 4.396 1.00 81.75 84 GLN A C 1
ATOM 688 O O . GLN A 1 84 ? 7.131 -3.646 4.949 1.00 81.75 84 GLN A O 1
ATOM 693 N N . GLY A 1 85 ? 5.423 -4.340 3.655 1.00 82.94 85 GLY A N 1
ATOM 694 C CA . GLY A 1 85 ? 5.992 -5.621 3.240 1.00 82.94 85 GLY A CA 1
ATOM 695 C C . GLY A 1 85 ? 6.2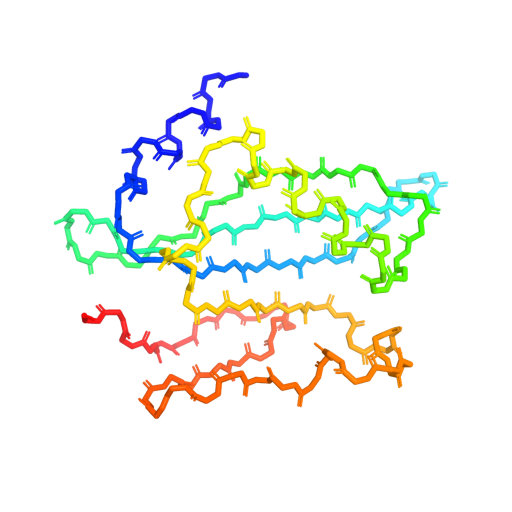01 -5.633 1.730 1.00 82.94 85 GLY A C 1
ATOM 696 O O . GLY A 1 85 ? 5.313 -5.199 1.006 1.00 82.94 85 GLY A O 1
ATOM 697 N N . TYR A 1 86 ? 7.358 -6.109 1.275 1.00 77.31 86 TYR A N 1
ATOM 698 C CA . TYR A 1 86 ? 7.722 -6.198 -0.141 1.00 77.31 86 TYR A CA 1
ATOM 699 C C . TYR A 1 86 ? 8.109 -7.647 -0.468 1.00 77.31 86 TYR A C 1
ATOM 701 O O . TYR A 1 86 ? 8.995 -8.184 0.204 1.00 77.31 86 TYR A O 1
ATOM 709 N N . ASP A 1 87 ? 7.464 -8.274 -1.454 1.00 68.94 87 ASP A N 1
ATOM 710 C CA . ASP A 1 87 ? 7.855 -9.596 -1.972 1.00 68.94 87 ASP A CA 1
ATOM 711 C C . ASP A 1 87 ? 8.672 -9.404 -3.261 1.00 68.94 87 ASP A C 1
ATOM 713 O O . ASP A 1 87 ? 8.212 -8.755 -4.192 1.00 68.94 87 ASP A O 1
ATOM 717 N N . GLY A 1 88 ? 9.941 -9.839 -3.270 1.00 55.81 88 GLY A N 1
ATOM 718 C CA . GLY A 1 88 ? 10.911 -9.481 -4.331 1.00 55.81 88 GLY A CA 1
ATOM 719 C C . GLY A 1 88 ? 12.282 -8.964 -3.853 1.00 55.81 88 GLY A C 1
ATOM 720 O O . GLY A 1 88 ? 12.973 -8.227 -4.555 1.00 55.81 88 GLY A O 1
ATOM 721 N N . ALA A 1 89 ? 12.723 -9.348 -2.648 1.00 49.72 89 ALA A N 1
ATOM 722 C CA . ALA A 1 89 ? 13.918 -8.844 -1.948 1.00 49.72 89 ALA A CA 1
ATOM 723 C C . ALA A 1 89 ? 15.307 -9.140 -2.593 1.00 49.72 89 ALA A C 1
ATOM 725 O O . ALA A 1 89 ? 16.326 -9.196 -1.893 1.00 49.72 89 ALA A O 1
ATOM 726 N N . SER A 1 90 ? 15.404 -9.317 -3.913 1.00 47.34 90 SER A N 1
ATOM 727 C CA . SER A 1 90 ? 16.683 -9.340 -4.638 1.00 47.34 90 SER A CA 1
ATOM 728 C C . SER A 1 90 ? 17.123 -7.947 -5.108 1.00 47.34 90 SER A C 1
ATOM 730 O O . SER A 1 90 ? 18.307 -7.632 -4.989 1.00 47.34 90 SER A O 1
ATOM 732 N N . ASN A 1 91 ? 16.203 -7.076 -5.547 1.00 45.22 91 ASN A N 1
ATOM 733 C CA . ASN A 1 91 ? 16.550 -5.782 -6.165 1.00 45.22 91 ASN A CA 1
ATOM 734 C C . ASN A 1 91 ? 16.598 -4.585 -5.206 1.00 45.22 91 ASN A C 1
ATOM 736 O O . ASN A 1 91 ? 17.101 -3.520 -5.567 1.00 45.22 91 ASN A O 1
ATOM 740 N N . MET A 1 92 ? 16.174 -4.754 -3.954 1.00 47.16 92 MET A N 1
ATOM 741 C CA . MET A 1 92 ? 16.282 -3.707 -2.935 1.00 47.16 92 MET A CA 1
ATOM 742 C C . MET A 1 92 ? 17.602 -3.753 -2.127 1.00 47.16 92 MET A C 1
ATOM 744 O O . MET A 1 92 ? 17.747 -3.084 -1.107 1.00 47.16 92 MET A O 1
ATOM 748 N N . ARG A 1 93 ? 18.613 -4.510 -2.581 1.00 42.06 93 ARG A N 1
ATOM 749 C CA . ARG A 1 93 ? 19.925 -4.633 -1.906 1.00 42.06 93 ARG A CA 1
ATOM 750 C C . ARG A 1 93 ? 20.830 -3.395 -2.018 1.00 42.06 93 ARG A C 1
ATOM 752 O O . ARG A 1 93 ? 21.854 -3.334 -1.344 1.00 42.06 93 ARG A O 1
ATOM 759 N N . GLY A 1 94 ? 20.474 -2.407 -2.838 1.00 34.91 94 GLY A N 1
ATOM 760 C CA . GLY A 1 94 ? 21.259 -1.188 -3.036 1.00 34.91 94 GLY A CA 1
ATOM 761 C C . GLY A 1 94 ? 20.684 0.008 -2.279 1.00 34.91 94 GLY A C 1
ATOM 762 O O . GLY A 1 94 ? 19.713 0.603 -2.732 1.00 34.91 94 GLY A O 1
ATOM 763 N N . SER A 1 95 ? 21.343 0.399 -1.186 1.00 33.50 95 SER A N 1
ATOM 764 C CA . SER A 1 95 ? 21.102 1.625 -0.404 1.00 33.50 95 SER A CA 1
ATOM 765 C C . SER A 1 95 ? 19.916 1.585 0.577 1.00 33.50 95 SER A C 1
ATOM 767 O O . SER A 1 95 ? 18.821 2.079 0.332 1.00 33.50 95 SER A O 1
ATOM 769 N N . SER A 1 96 ? 20.181 0.999 1.747 1.00 39.22 96 SER A N 1
ATOM 770 C CA . SER A 1 96 ? 19.769 1.519 3.063 1.00 39.22 96 SER A CA 1
ATOM 771 C C . SER A 1 96 ? 18.299 1.903 3.309 1.00 39.22 96 SER A C 1
ATOM 773 O O . SER A 1 96 ? 18.043 2.773 4.136 1.00 39.22 96 SER A O 1
ATOM 775 N N . MET A 1 97 ? 17.322 1.244 2.677 1.00 41.47 97 MET A N 1
ATOM 776 C CA . MET A 1 97 ? 15.903 1.384 3.068 1.00 41.47 97 MET A CA 1
ATOM 777 C C . MET A 1 97 ? 15.059 0.105 2.907 1.00 41.47 97 MET A C 1
ATOM 779 O O . MET A 1 97 ? 13.851 0.135 3.106 1.00 41.47 97 MET A O 1
ATOM 783 N N . ALA A 1 98 ? 15.686 -1.019 2.558 1.00 37.69 98 ALA A N 1
ATOM 784 C CA . ALA A 1 98 ? 15.014 -2.279 2.223 1.00 37.69 98 ALA A CA 1
ATOM 785 C C . ALA A 1 98 ? 15.010 -3.331 3.337 1.00 37.69 98 ALA A C 1
ATOM 787 O O . ALA A 1 98 ? 14.316 -4.335 3.256 1.00 37.69 98 ALA A O 1
ATOM 788 N N . CYS A 1 99 ? 15.819 -3.113 4.370 1.00 37.69 99 CYS A N 1
ATOM 789 C CA . CYS A 1 99 ? 15.956 -4.025 5.500 1.00 37.69 99 CYS A CA 1
ATOM 790 C C . CYS A 1 99 ? 16.038 -3.237 6.812 1.00 37.69 99 CYS A C 1
ATOM 792 O O . CYS A 1 99 ? 16.821 -3.529 7.709 1.00 37.69 99 CYS A O 1
ATOM 794 N N . LYS A 1 100 ? 15.226 -2.184 6.909 1.00 36.31 100 LYS A N 1
ATOM 795 C CA . LYS A 1 100 ? 14.771 -1.665 8.196 1.00 36.31 100 LYS A CA 1
ATOM 796 C C . LYS A 1 100 ? 13.268 -1.852 8.234 1.00 36.31 100 LYS A C 1
ATOM 798 O O . LYS A 1 100 ? 12.484 -0.924 8.078 1.00 36.31 100 LYS A O 1
ATOM 803 N N . LEU A 1 101 ? 12.924 -3.129 8.407 1.00 38.66 101 LEU A N 1
ATOM 804 C CA . LEU A 1 101 ? 11.853 -3.575 9.284 1.00 38.66 101 LEU A CA 1
ATOM 805 C C . LEU A 1 101 ? 11.819 -2.587 10.463 1.00 38.66 101 LEU A C 1
ATOM 807 O O . LEU A 1 101 ? 12.667 -2.661 11.353 1.00 38.66 101 LEU A O 1
ATOM 811 N N . PHE A 1 102 ? 10.971 -1.558 10.392 1.00 33.59 102 PHE A N 1
ATOM 812 C CA . PHE A 1 102 ? 10.861 -0.594 11.477 1.00 33.59 102 PHE A CA 1
ATOM 813 C C . PHE A 1 102 ? 10.177 -1.351 12.607 1.00 33.59 102 PHE A C 1
ATOM 815 O O . PHE A 1 102 ? 8.964 -1.546 12.614 1.00 33.59 102 PHE A O 1
ATOM 822 N N . PHE A 1 103 ? 11.020 -1.892 13.481 1.00 33.31 103 PHE A N 1
ATOM 823 C CA . PHE A 1 103 ? 10.672 -2.448 14.769 1.00 33.31 103 PHE A CA 1
ATOM 824 C C . PHE A 1 103 ? 9.819 -1.405 15.497 1.00 33.31 103 PHE A C 1
ATOM 826 O O . PHE A 1 103 ? 10.323 -0.404 16.000 1.00 33.31 103 PHE A O 1
ATOM 833 N N . LEU A 1 104 ? 8.515 -1.636 15.532 1.00 31.70 104 LEU A N 1
ATOM 834 C CA . LEU A 1 104 ? 7.761 -1.403 16.746 1.00 31.70 104 LEU A CA 1
ATOM 835 C C . LEU A 1 104 ? 7.621 -2.789 17.357 1.00 31.70 104 LEU A C 1
ATOM 837 O O . LEU A 1 104 ? 7.084 -3.700 16.721 1.00 31.70 104 LEU A O 1
ATOM 841 N N . GLU A 1 105 ? 8.234 -2.965 18.526 1.00 30.25 105 GLU A N 1
ATOM 842 C CA . GLU A 1 105 ? 8.137 -4.183 19.322 1.00 30.25 105 GLU A CA 1
ATOM 843 C C . GLU A 1 105 ? 6.682 -4.672 19.306 1.00 30.25 105 GLU A C 1
ATOM 845 O O . GLU A 1 105 ? 5.776 -3.892 19.602 1.00 30.25 105 GLU A O 1
ATOM 850 N N . ASN A 1 106 ? 6.485 -5.949 18.950 1.00 29.58 106 ASN A N 1
ATOM 851 C CA . ASN A 1 106 ? 5.219 -6.705 18.891 1.00 29.58 106 ASN A CA 1
ATOM 852 C C . ASN A 1 106 ? 4.570 -6.991 17.517 1.00 29.58 106 ASN A C 1
ATOM 854 O O . ASN A 1 106 ? 3.413 -7.411 17.493 1.00 29.58 106 ASN A O 1
ATOM 858 N N . VAL A 1 107 ? 5.272 -6.896 16.378 1.00 33.00 107 VAL A N 1
ATOM 859 C CA . VAL A 1 107 ? 4.713 -7.392 15.096 1.00 33.00 107 VAL A CA 1
ATOM 860 C C . VAL A 1 107 ? 5.650 -8.386 14.405 1.00 33.00 107 VAL A C 1
ATOM 862 O O . VAL A 1 107 ? 6.624 -8.010 13.759 1.00 33.00 107 VAL A O 1
ATOM 865 N N . HIS A 1 108 ? 5.329 -9.679 14.507 1.00 30.31 108 HIS A N 1
ATOM 866 C CA . HIS A 1 108 ? 5.917 -10.716 13.657 1.00 30.31 108 HIS A CA 1
ATOM 867 C C . HIS A 1 108 ? 5.471 -10.493 12.198 1.00 30.31 108 HIS A C 1
ATOM 869 O O . HIS A 1 108 ? 4.307 -10.706 11.861 1.00 30.31 108 HIS A O 1
ATOM 875 N N . MET A 1 109 ? 6.390 -10.075 11.321 1.00 32.56 109 MET A N 1
ATOM 876 C CA . MET A 1 109 ? 6.192 -10.066 9.865 1.00 32.56 109 MET A CA 1
ATOM 877 C C . MET A 1 109 ? 6.794 -11.333 9.246 1.00 32.56 109 MET A C 1
ATOM 879 O O . MET A 1 109 ? 7.953 -11.660 9.496 1.00 32.56 109 MET A O 1
ATOM 883 N N . ARG A 1 110 ? 6.011 -12.033 8.417 1.00 30.92 110 ARG A N 1
ATOM 884 C CA . ARG A 1 110 ? 6.462 -13.148 7.572 1.00 30.92 110 ARG A CA 1
ATOM 885 C C . ARG A 1 110 ? 6.437 -12.730 6.100 1.00 30.92 110 ARG A C 1
ATOM 887 O O . ARG A 1 110 ? 5.521 -12.039 5.665 1.00 30.92 110 ARG A O 1
ATOM 894 N N . ILE A 1 111 ? 7.473 -13.171 5.391 1.00 36.88 111 ILE A N 1
ATOM 895 C CA . ILE A 1 111 ? 7.706 -13.083 3.944 1.00 36.88 111 ILE A CA 1
ATOM 896 C C . ILE A 1 111 ? 6.464 -13.574 3.188 1.00 36.88 111 ILE A C 1
ATOM 898 O O . ILE A 1 111 ? 5.942 -14.639 3.513 1.00 36.88 111 ILE A O 1
ATOM 902 N N . MET A 1 112 ? 6.007 -12.823 2.184 1.00 38.81 112 MET A N 1
ATOM 903 C CA . MET A 1 112 ? 4.838 -13.171 1.371 1.00 38.81 112 MET A CA 1
ATOM 904 C C . MET A 1 112 ? 5.175 -14.104 0.203 1.00 38.81 112 MET A C 1
ATOM 906 O O . MET A 1 112 ? 4.672 -13.919 -0.888 1.00 38.81 112 MET A O 1
ATOM 910 N N . SER A 1 113 ? 5.936 -15.177 0.426 1.00 33.56 113 SER A N 1
ATOM 911 C CA . SER A 1 113 ? 5.986 -16.239 -0.585 1.00 33.56 113 SER A CA 1
ATOM 912 C C . SER A 1 113 ? 4.723 -17.092 -0.473 1.00 33.56 113 SER A C 1
ATOM 914 O O . SER A 1 113 ? 4.575 -17.824 0.499 1.00 33.56 113 SER A O 1
ATOM 916 N N . THR A 1 114 ? 3.826 -16.957 -1.455 1.00 31.11 114 THR A N 1
ATOM 917 C CA . THR A 1 114 ? 2.772 -17.880 -1.956 1.00 31.11 114 THR A CA 1
ATOM 918 C C . THR A 1 114 ? 1.977 -18.803 -1.003 1.00 31.11 114 THR A C 1
ATOM 920 O O . THR A 1 114 ? 1.219 -19.642 -1.483 1.00 31.11 114 THR A O 1
ATOM 923 N N . ALA A 1 115 ? 2.064 -18.683 0.320 1.00 27.28 115 ALA A N 1
ATOM 924 C CA . ALA A 1 115 ? 1.381 -19.563 1.263 1.00 27.28 115 ALA A CA 1
ATOM 925 C C . ALA A 1 115 ? 0.794 -18.775 2.443 1.00 27.28 115 ALA A C 1
ATOM 927 O O . ALA A 1 115 ? 1.474 -18.049 3.165 1.00 27.28 115 ALA A O 1
ATOM 928 N N . MET A 1 116 ? -0.516 -18.931 2.599 1.00 32.16 116 MET A N 1
ATOM 929 C CA . MET A 1 116 ? -1.392 -18.290 3.574 1.00 32.16 116 MET A CA 1
ATOM 930 C C . MET A 1 116 ? -1.057 -18.576 5.051 1.00 32.16 116 MET A C 1
ATOM 932 O O . MET A 1 116 ? -0.561 -19.642 5.397 1.00 32.16 116 MET A O 1
ATOM 936 N N . LEU A 1 117 ? -1.547 -17.649 5.890 1.00 31.88 117 LEU A N 1
ATOM 937 C CA . LEU A 1 117 ? -1.981 -17.769 7.293 1.00 31.88 117 LEU A CA 1
ATOM 938 C C . LEU A 1 117 ? -0.942 -18.131 8.376 1.00 31.88 117 LEU A C 1
ATOM 940 O O . LEU A 1 117 ? -0.388 -19.220 8.424 1.00 31.88 117 LEU A O 1
ATOM 944 N N . ILE A 1 118 ? -0.796 -17.235 9.357 1.00 27.94 118 ILE A N 1
ATOM 945 C CA . ILE A 1 118 ? -1.217 -17.428 10.762 1.00 27.94 118 ILE A CA 1
ATOM 946 C C . ILE A 1 118 ? -0.835 -16.153 11.533 1.00 27.94 118 ILE A C 1
ATOM 948 O O . ILE A 1 118 ? 0.323 -15.750 11.539 1.00 27.94 118 ILE A O 1
ATOM 952 N N . ALA A 1 119 ? -1.856 -15.536 12.135 1.00 33.75 119 ALA A N 1
ATOM 953 C CA . ALA A 1 119 ? -1.841 -14.629 13.284 1.00 33.75 119 ALA A CA 1
ATOM 954 C C . ALA A 1 119 ? -0.671 -13.636 13.435 1.00 33.75 119 ALA A C 1
ATOM 956 O O . ALA A 1 119 ? 0.420 -14.015 13.845 1.00 33.75 119 ALA A O 1
ATOM 957 N N . CYS A 1 120 ? -0.950 -12.332 13.331 1.00 29.95 120 CYS A N 1
ATOM 958 C CA . CYS A 1 120 ? -0.402 -11.423 14.340 1.00 29.95 120 CYS A CA 1
ATOM 959 C C . CYS A 1 120 ? -1.235 -10.146 14.478 1.00 29.95 120 CYS A C 1
ATOM 961 O O . CYS A 1 120 ? -1.607 -9.512 13.494 1.00 29.95 120 CYS A O 1
ATOM 963 N N . ASN A 1 121 ? -1.529 -9.849 15.742 1.00 32.47 121 ASN A N 1
ATOM 964 C CA . ASN A 1 121 ? -2.453 -8.868 16.290 1.00 32.47 121 ASN A CA 1
ATOM 965 C C . ASN A 1 121 ? -2.412 -7.486 15.637 1.00 32.47 121 ASN A C 1
ATOM 967 O O . ASN A 1 121 ? -1.440 -6.747 15.775 1.00 32.47 121 ASN A O 1
ATOM 971 N N . LEU A 1 122 ? -3.549 -7.092 15.077 1.00 33.00 122 LEU A N 1
ATOM 972 C CA . LEU A 1 122 ? -3.966 -5.705 15.105 1.00 33.00 122 LEU A CA 1
ATOM 973 C C . LEU A 1 122 ? -4.883 -5.536 16.330 1.00 33.00 122 LEU A C 1
ATOM 975 O O . LEU A 1 122 ? -6.061 -5.894 16.290 1.00 33.00 122 LEU A O 1
ATOM 979 N N . ARG A 1 123 ? -4.305 -5.084 17.443 1.00 32.22 123 ARG A N 1
ATOM 980 C CA . ARG A 1 123 ? -5.047 -4.500 18.566 1.00 32.22 123 ARG A CA 1
ATOM 981 C C . ARG A 1 123 ? -4.908 -2.990 18.512 1.00 32.22 123 ARG A C 1
ATOM 983 O O . ARG A 1 123 ? -3.816 -2.530 18.108 1.00 32.22 123 ARG A O 1
#

Organism: Aegilops tauschii subsp. strangulata (NCBI:txid200361)

Foldseek 3Di:
DVQLLVVCVQCPLFAKEKEKEWDADPVRFIKIWIWIWTAGPVRDIDTDGRDIGTWNDPAPVRVVVVVVVVCVVSVNDPVSYDYYHYAPPPRPPPDDDRPCPPDPDFDDDDHPDDDDDDDDDPD

Radius of gyration: 14.57 Å; chains: 1; bounding box: 37×30×42 Å

InterPro domains:
  IPR025398 ZMYM1-like, RNase-like domain [PF14291] (3-95)